Protein AF-A0A9R0D108-F1 (afdb_monomer_lite)

Radius of gyration: 18.96 Å; chains: 1; bounding box: 39×68×28 Å

Structure (mmCIF, N/CA/C/O backbone):
data_AF-A0A9R0D108-F1
#
_entry.id   AF-A0A9R0D108-F1
#
loop_
_atom_site.group_PDB
_atom_site.id
_atom_site.type_symbol
_atom_site.label_atom_id
_atom_site.label_alt_id
_atom_site.label_comp_id
_atom_site.label_asym_id
_atom_site.label_entity_id
_atom_site.label_seq_id
_atom_site.pdbx_PDB_ins_code
_atom_site.Cartn_x
_atom_site.Cartn_y
_atom_site.Cartn_z
_atom_site.occupancy
_atom_site.B_iso_or_equiv
_atom_site.auth_seq_id
_atom_site.auth_comp_id
_atom_site.auth_asym_id
_atom_site.auth_atom_id
_atom_site.pdbx_PDB_model_num
ATOM 1 N N . MET A 1 1 ? -2.173 -50.233 -0.696 1.00 65.75 1 MET A N 1
ATOM 2 C CA . MET A 1 1 ? -2.771 -49.189 0.171 1.00 65.75 1 MET A CA 1
ATOM 3 C C . MET A 1 1 ? -1.745 -48.122 0.562 1.00 65.75 1 MET A C 1
ATOM 5 O O . MET A 1 1 ? -1.976 -46.960 0.267 1.00 65.75 1 MET A O 1
ATOM 9 N N . PHE A 1 2 ? -0.576 -48.508 1.086 1.00 74.62 2 PHE A N 1
ATOM 10 C CA . PHE A 1 2 ? 0.513 -47.596 1.485 1.00 74.62 2 PHE A CA 1
ATOM 11 C C . PHE A 1 2 ? 1.052 -46.674 0.378 1.00 74.62 2 PHE A C 1
ATOM 13 O O . PHE A 1 2 ? 1.251 -45.489 0.615 1.00 74.62 2 PHE A O 1
ATOM 20 N N . ILE A 1 3 ? 1.205 -47.176 -0.852 1.00 77.88 3 ILE A N 1
ATOM 21 C CA . ILE A 1 3 ? 1.707 -46.378 -1.989 1.00 77.88 3 ILE A CA 1
ATOM 22 C C . ILE A 1 3 ? 0.786 -45.184 -2.295 1.00 77.88 3 ILE A C 1
ATOM 24 O O . ILE A 1 3 ? 1.262 -44.081 -2.539 1.00 77.88 3 ILE A O 1
ATOM 28 N N . LYS A 1 4 ? -0.539 -45.371 -2.202 1.00 78.00 4 LYS A N 1
ATOM 29 C CA . LYS A 1 4 ? -1.516 -44.291 -2.426 1.00 78.00 4 LYS A CA 1
ATOM 30 C C . LYS A 1 4 ? -1.425 -43.205 -1.348 1.00 78.00 4 LYS A C 1
ATOM 32 O O . LYS A 1 4 ? -1.562 -42.030 -1.664 1.00 78.00 4 LYS A O 1
ATOM 37 N N . VAL A 1 5 ? -1.143 -43.591 -0.100 1.00 83.75 5 VAL A N 1
ATOM 38 C CA . VAL A 1 5 ? -0.952 -42.659 1.024 1.00 83.75 5 VAL A CA 1
ATOM 39 C C . VAL A 1 5 ? 0.329 -41.844 0.840 1.00 83.75 5 VA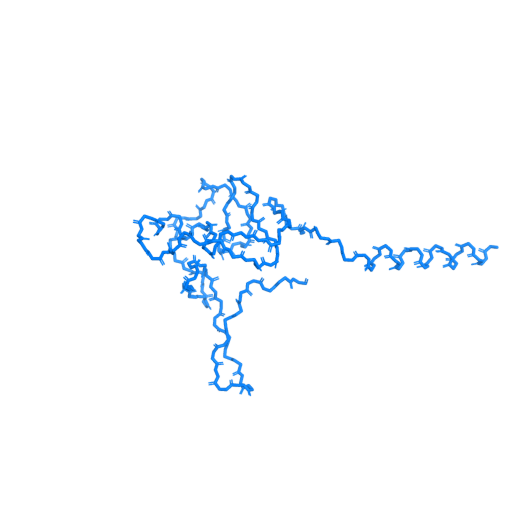L A C 1
ATOM 41 O O . VAL A 1 5 ? 0.308 -40.630 1.005 1.00 83.75 5 VAL A O 1
ATOM 44 N N . ILE A 1 6 ? 1.426 -42.483 0.423 1.00 83.81 6 ILE A N 1
ATOM 45 C CA . ILE A 1 6 ? 2.702 -41.799 0.162 1.00 83.81 6 ILE A CA 1
ATOM 46 C C . ILE A 1 6 ? 2.556 -40.793 -0.989 1.00 83.81 6 ILE A C 1
ATOM 48 O O . ILE A 1 6 ? 2.992 -39.652 -0.854 1.00 83.81 6 ILE A O 1
ATOM 52 N N . ILE A 1 7 ? 1.889 -41.175 -2.085 1.00 82.88 7 ILE A N 1
ATOM 53 C CA . ILE A 1 7 ? 1.629 -40.276 -3.222 1.00 82.88 7 ILE A CA 1
ATOM 54 C C . ILE A 1 7 ? 0.787 -39.069 -2.785 1.00 82.88 7 ILE A C 1
ATOM 56 O O . ILE A 1 7 ? 1.132 -37.939 -3.118 1.00 82.88 7 ILE A O 1
ATOM 60 N N . LEU A 1 8 ? -0.267 -39.279 -1.989 1.00 81.44 8 LEU A N 1
ATOM 61 C CA . LEU A 1 8 ? -1.095 -38.188 -1.460 1.00 81.44 8 LEU A CA 1
ATOM 62 C C . LEU A 1 8 ? -0.299 -37.226 -0.566 1.00 81.44 8 LEU A C 1
ATOM 64 O O . LEU A 1 8 ? -0.450 -36.014 -0.697 1.00 81.44 8 LEU A O 1
ATOM 68 N N . LEU A 1 9 ? 0.581 -37.741 0.298 1.00 82.06 9 LEU A N 1
ATOM 69 C CA . LEU A 1 9 ? 1.432 -36.917 1.162 1.00 82.06 9 LEU A CA 1
ATOM 70 C C . LEU A 1 9 ? 2.457 -36.103 0.361 1.00 82.06 9 LEU A C 1
ATOM 72 O O . LEU A 1 9 ? 2.672 -34.928 0.659 1.00 82.06 9 LEU A O 1
ATOM 76 N N . PHE A 1 10 ? 3.064 -36.693 -0.673 1.00 77.56 10 PHE A N 1
ATOM 77 C CA . PHE A 1 10 ? 3.971 -35.974 -1.568 1.00 77.56 10 PHE A CA 1
ATOM 78 C C . PHE A 1 10 ? 3.240 -34.920 -2.405 1.00 77.56 10 PHE A C 1
ATOM 80 O O . PHE A 1 10 ? 3.748 -33.805 -2.499 1.00 77.56 10 PHE A O 1
ATOM 87 N N . CYS A 1 11 ? 2.046 -35.218 -2.935 1.00 74.12 11 CYS A N 1
ATOM 88 C CA . CYS A 1 11 ? 1.193 -34.252 -3.642 1.00 74.12 11 CYS A CA 1
ATOM 89 C C . CYS A 1 11 ? 0.766 -33.090 -2.740 1.00 74.12 11 CYS A C 1
ATOM 91 O O . CYS A 1 11 ? 0.878 -31.933 -3.134 1.00 74.12 11 CYS A O 1
ATOM 93 N N . ALA A 1 12 ? 0.325 -33.372 -1.512 1.00 74.69 12 ALA A N 1
ATOM 94 C CA . ALA A 1 12 ? -0.037 -32.337 -0.549 1.00 74.69 12 ALA A CA 1
ATOM 95 C C . ALA A 1 12 ? 1.170 -31.452 -0.203 1.00 74.69 12 ALA A C 1
ATOM 97 O O . ALA A 1 12 ? 1.053 -30.230 -0.191 1.00 74.69 12 ALA A O 1
ATOM 98 N N . LYS A 1 13 ? 2.358 -32.043 -0.007 1.00 73.06 13 LYS A N 1
ATOM 99 C CA . LYS A 1 13 ? 3.594 -31.276 0.203 1.00 73.06 13 LYS A CA 1
ATOM 100 C C . LYS A 1 13 ? 3.999 -30.456 -1.021 1.00 73.06 13 LYS A C 1
ATOM 102 O O . LYS A 1 13 ? 4.416 -29.322 -0.842 1.00 73.06 13 LYS A O 1
ATOM 107 N N . THR A 1 14 ? 3.862 -30.977 -2.242 1.00 64.00 14 THR A N 1
ATOM 108 C CA . THR A 1 14 ? 4.180 -30.209 -3.462 1.00 64.00 14 THR A CA 1
ATOM 109 C C . THR A 1 14 ? 3.201 -29.061 -3.677 1.00 64.00 14 THR A C 1
ATOM 111 O O . THR A 1 14 ? 3.649 -27.958 -3.961 1.00 64.00 14 THR A O 1
ATOM 114 N N . LEU A 1 15 ? 1.897 -29.262 -3.462 1.00 61.03 15 LEU A N 1
ATOM 115 C CA . LEU A 1 15 ? 0.896 -28.188 -3.519 1.00 61.03 15 LEU A CA 1
ATOM 116 C C . LEU A 1 15 ? 1.143 -27.100 -2.460 1.00 61.03 15 LEU A C 1
ATOM 118 O O . LEU A 1 15 ? 0.992 -25.922 -2.763 1.00 61.03 15 LEU A O 1
ATOM 122 N N . MET A 1 16 ? 1.584 -27.474 -1.255 1.00 58.34 16 MET A N 1
ATOM 123 C CA . MET A 1 16 ? 1.956 -26.527 -0.190 1.00 58.34 16 MET A CA 1
ATOM 124 C C . MET A 1 16 ? 3.284 -25.793 -0.463 1.00 58.34 16 MET A C 1
ATOM 126 O O . MET A 1 16 ? 3.542 -24.760 0.147 1.00 58.34 16 MET A O 1
ATOM 130 N N . PHE A 1 17 ? 4.125 -26.308 -1.368 1.00 54.22 17 PHE A N 1
ATOM 131 C CA . PHE A 1 17 ? 5.417 -25.719 -1.750 1.00 54.22 17 PHE A CA 1
ATOM 132 C C . PHE A 1 17 ? 5.397 -24.951 -3.078 1.00 54.22 17 PHE A C 1
ATOM 134 O O . PHE A 1 17 ? 6.391 -24.304 -3.416 1.00 54.22 17 PHE A O 1
ATOM 141 N N . TYR A 1 18 ? 4.290 -24.959 -3.824 1.00 56.00 18 TYR A N 1
ATOM 142 C CA . TYR A 1 18 ? 4.125 -24.005 -4.915 1.00 56.00 18 TYR A CA 1
ATOM 143 C C . TYR A 1 18 ? 3.947 -22.616 -4.299 1.00 56.00 18 TYR A C 1
ATOM 145 O O . TYR A 1 18 ? 2.867 -22.274 -3.825 1.00 56.00 18 TYR A O 1
ATOM 153 N N . ARG A 1 19 ? 5.015 -21.805 -4.301 1.00 53.72 19 ARG A N 1
ATOM 154 C CA . ARG A 1 19 ? 4.928 -20.358 -4.067 1.00 53.72 19 ARG A CA 1
ATOM 155 C C . ARG A 1 19 ? 3.985 -19.771 -5.109 1.00 53.72 19 ARG A C 1
ATOM 157 O O . ARG A 1 19 ? 4.394 -19.426 -6.214 1.00 53.72 19 ARG A O 1
ATOM 164 N N . THR A 1 20 ? 2.703 -19.700 -4.784 1.00 57.97 20 THR A N 1
ATOM 165 C CA . THR A 1 20 ? 1.741 -19.022 -5.634 1.00 57.97 20 THR A CA 1
ATOM 166 C C . THR A 1 20 ? 2.048 -17.537 -5.562 1.00 57.97 20 THR A C 1
ATOM 168 O O . THR A 1 20 ? 2.097 -16.975 -4.470 1.00 57.97 20 THR A O 1
ATOM 171 N N . SER A 1 21 ? 2.235 -16.905 -6.716 1.00 72.00 21 SER A N 1
ATOM 172 C CA . SER A 1 21 ? 2.268 -15.455 -6.920 1.00 72.00 21 SER A CA 1
ATOM 173 C C . SER A 1 21 ? 0.894 -14.834 -6.617 1.00 72.00 21 SER A C 1
ATOM 175 O O . SER A 1 21 ? 0.256 -14.236 -7.480 1.00 72.00 21 SER A O 1
ATOM 177 N N . ARG A 1 22 ? 0.366 -15.094 -5.421 1.00 79.19 22 ARG A N 1
ATOM 178 C CA . ARG A 1 22 ? -0.970 -14.718 -4.974 1.00 79.19 22 ARG A CA 1
ATOM 179 C C . ARG A 1 22 ? -0.839 -13.884 -3.718 1.00 79.19 22 ARG A C 1
ATOM 181 O O . ARG A 1 22 ? -0.077 -14.220 -2.815 1.00 79.19 22 ARG A O 1
ATOM 188 N N . CYS A 1 23 ? -1.604 -12.808 -3.680 1.00 88.25 23 CYS A N 1
ATOM 189 C CA . CYS A 1 23 ? -1.705 -11.957 -2.512 1.00 88.25 23 CYS A CA 1
ATOM 190 C C . CYS A 1 23 ? -2.739 -12.526 -1.548 1.00 88.25 23 CYS A C 1
ATOM 192 O O . CYS A 1 23 ? -3.759 -13.070 -1.966 1.00 88.25 23 CYS A O 1
ATOM 194 N N . VAL A 1 24 ? -2.429 -12.450 -0.255 1.00 88.75 24 VAL A N 1
ATOM 195 C CA . VAL A 1 24 ? -3.266 -13.032 0.804 1.00 88.75 24 VAL A CA 1
ATOM 196 C C . VAL A 1 24 ? -4.375 -12.067 1.219 1.00 88.75 24 VAL A C 1
ATOM 198 O O . VAL A 1 24 ? -5.458 -12.498 1.605 1.00 88.75 24 VAL A O 1
ATOM 201 N N . LYS A 1 25 ? -4.111 -10.758 1.155 1.00 90.31 25 LYS A N 1
ATOM 202 C CA . LYS A 1 25 ? -5.076 -9.734 1.554 1.00 90.31 25 LYS A CA 1
ATOM 203 C C . LYS A 1 25 ? -6.071 -9.460 0.420 1.00 90.31 25 LYS A C 1
ATOM 205 O O . LYS A 1 25 ? -5.704 -9.559 -0.751 1.00 90.31 25 LYS A O 1
ATOM 210 N N . PRO A 1 26 ? -7.320 -9.093 0.754 1.00 93.50 26 PRO A N 1
ATOM 211 C CA . PRO A 1 26 ? -8.294 -8.683 -0.247 1.00 93.50 26 PRO A CA 1
ATOM 212 C C . PRO A 1 26 ? -7.835 -7.414 -0.972 1.00 93.50 26 PRO A C 1
ATOM 214 O O . PRO A 1 26 ? -7.105 -6.594 -0.410 1.00 93.50 26 PRO A O 1
ATOM 217 N N . ASN A 1 27 ? -8.314 -7.248 -2.206 1.00 95.38 27 ASN A N 1
ATOM 218 C CA . ASN A 1 27 ? -8.039 -6.086 -3.061 1.00 95.38 27 ASN A CA 1
ATOM 219 C C . ASN A 1 27 ? -6.541 -5.862 -3.328 1.00 95.38 27 ASN A C 1
ATOM 221 O O . ASN A 1 27 ? -6.100 -4.735 -3.556 1.00 95.38 27 ASN A O 1
ATOM 225 N N . GLU A 1 28 ? -5.754 -6.938 -3.286 1.00 93.69 28 GLU A N 1
ATOM 226 C CA . GLU A 1 28 ? -4.357 -6.947 -3.696 1.00 93.69 28 GLU A CA 1
ATOM 227 C C . GLU A 1 28 ? -4.156 -7.850 -4.913 1.00 93.69 28 GLU A C 1
ATOM 229 O O . GLU A 1 28 ? -4.691 -8.955 -4.992 1.00 93.69 28 GLU A O 1
ATOM 234 N N . GLU A 1 29 ? -3.325 -7.393 -5.841 1.00 92.12 29 GLU A N 1
ATOM 235 C CA . GLU A 1 29 ? -2.827 -8.170 -6.966 1.00 92.12 29 GLU A CA 1
ATOM 236 C C . GLU A 1 29 ? -1.311 -8.311 -6.884 1.00 92.12 29 GLU A C 1
ATOM 238 O O . GLU A 1 29 ? -0.590 -7.418 -6.421 1.00 92.12 29 GLU A O 1
ATOM 243 N N . PHE A 1 30 ? -0.819 -9.466 -7.322 1.00 90.56 30 PHE A N 1
ATOM 244 C CA . PHE A 1 30 ? 0.610 -9.687 -7.432 1.00 90.56 30 PHE A CA 1
ATOM 245 C C . PHE A 1 30 ? 1.119 -8.973 -8.679 1.00 90.56 30 PHE A C 1
ATOM 247 O O . PHE A 1 30 ? 0.629 -9.225 -9.779 1.00 90.56 30 PHE A O 1
ATOM 254 N N . SER A 1 31 ? 2.129 -8.125 -8.511 1.00 89.56 31 SER A N 1
ATOM 255 C CA . SER A 1 31 ? 2.767 -7.437 -9.623 1.00 89.56 31 SER A CA 1
ATOM 256 C C . SER A 1 31 ? 4.284 -7.538 -9.550 1.00 89.56 31 SER A C 1
ATOM 258 O O . SER A 1 31 ? 4.887 -7.593 -8.477 1.00 89.56 31 SER A O 1
ATOM 260 N N . LEU A 1 32 ? 4.909 -7.536 -10.726 1.00 89.12 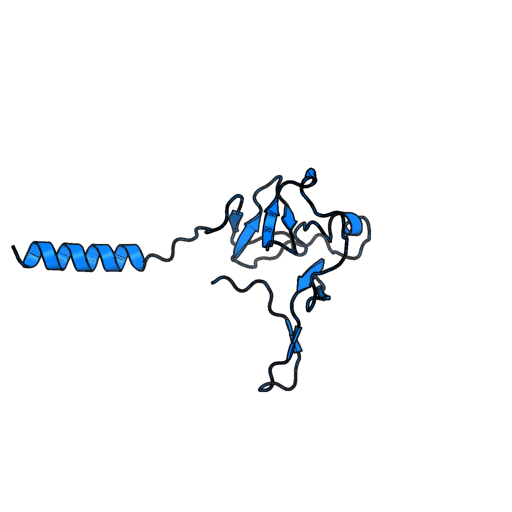32 LEU A N 1
ATOM 261 C CA . LEU A 1 32 ? 6.360 -7.462 -10.874 1.00 89.12 32 LEU A CA 1
ATOM 262 C C . LEU A 1 32 ? 6.864 -6.011 -10.849 1.00 89.12 32 LEU A C 1
ATOM 264 O O . LEU A 1 32 ? 8.010 -5.765 -10.477 1.00 89.12 32 LEU A O 1
ATOM 268 N N . CYS A 1 33 ? 6.008 -5.060 -11.233 1.00 88.56 33 CYS A N 1
ATOM 269 C CA . CYS A 1 33 ? 6.341 -3.641 -11.320 1.00 88.56 33 CYS A CA 1
ATOM 270 C C . CYS A 1 33 ? 5.159 -2.746 -10.920 1.00 88.56 33 CYS A C 1
ATOM 272 O O . CYS A 1 33 ? 4.003 -3.166 -10.880 1.00 88.56 33 CYS A O 1
ATOM 274 N N . GLY A 1 34 ? 5.428 -1.478 -10.629 1.00 87.44 34 GLY A N 1
ATOM 275 C CA . GLY A 1 34 ? 4.388 -0.502 -10.332 1.00 87.44 34 GLY A CA 1
ATOM 276 C C . GLY A 1 34 ? 4.938 0.908 -10.184 1.00 87.44 34 GLY A C 1
ATOM 277 O O . GLY A 1 34 ? 6.128 1.154 -10.356 1.00 87.44 34 GLY A O 1
ATOM 278 N N . TRP A 1 35 ? 4.072 1.863 -9.850 1.00 86.75 35 TRP A N 1
ATOM 279 C CA . TRP A 1 35 ? 4.539 3.224 -9.574 1.00 86.75 35 TRP A CA 1
ATOM 280 C C . TRP A 1 35 ? 5.423 3.261 -8.337 1.00 86.75 35 TRP A C 1
ATOM 282 O O . TRP A 1 35 ? 5.043 2.690 -7.308 1.00 86.75 35 TRP A O 1
ATOM 292 N N . ARG A 1 36 ? 6.544 3.989 -8.442 1.00 85.50 36 ARG A N 1
ATOM 293 C CA . ARG A 1 36 ? 7.507 4.193 -7.357 1.00 85.50 36 ARG A CA 1
ATOM 294 C C . ARG A 1 36 ? 6.829 4.722 -6.100 1.00 85.50 36 ARG A C 1
ATOM 296 O O . ARG A 1 36 ? 7.088 4.167 -5.041 1.00 85.50 36 ARG A O 1
ATOM 303 N N . CYS A 1 37 ? 5.941 5.712 -6.217 1.00 86.00 37 CYS A N 1
ATOM 304 C CA . CYS A 1 37 ? 5.067 6.123 -5.116 1.00 86.00 37 CYS A CA 1
ATOM 305 C C . CYS A 1 37 ? 3.651 5.593 -5.352 1.00 86.00 37 CYS A C 1
ATOM 307 O O . CYS A 1 37 ? 2.866 6.207 -6.081 1.00 86.00 37 CYS A O 1
ATOM 309 N N . PRO A 1 38 ? 3.308 4.421 -4.803 1.00 87.31 38 PRO A N 1
ATOM 310 C CA . PRO A 1 38 ? 1.933 3.948 -4.816 1.00 87.31 38 PRO A CA 1
ATOM 311 C C . PRO A 1 38 ? 1.022 4.877 -4.007 1.00 87.31 38 PRO A C 1
ATOM 313 O O . PRO A 1 38 ? 1.451 5.525 -3.053 1.00 87.31 38 PRO A O 1
ATOM 316 N N . ALA A 1 39 ? -0.255 4.916 -4.384 1.00 87.62 39 ALA A N 1
ATOM 317 C CA . ALA A 1 39 ? -1.260 5.670 -3.651 1.00 87.62 39 ALA A CA 1
ATOM 318 C C . ALA A 1 39 ? -1.565 5.022 -2.294 1.00 87.62 39 ALA A C 1
ATOM 320 O O . ALA A 1 39 ? -1.829 3.819 -2.203 1.00 87.62 39 ALA A O 1
ATOM 321 N N . THR A 1 40 ? -1.535 5.841 -1.246 1.00 91.06 40 THR A N 1
ATOM 322 C CA . THR A 1 40 ? -1.860 5.460 0.132 1.00 91.06 40 THR A CA 1
ATOM 323 C C . THR A 1 40 ? -2.781 6.507 0.740 1.00 91.06 40 THR A C 1
ATOM 325 O O . THR A 1 40 ? -2.769 7.658 0.299 1.00 91.06 40 THR A O 1
ATOM 328 N N . CYS A 1 41 ? -3.560 6.142 1.758 1.00 91.00 41 CYS A N 1
ATOM 329 C CA . CYS A 1 41 ? -4.478 7.079 2.414 1.00 91.00 41 CYS A CA 1
ATOM 330 C C . CYS A 1 41 ? -3.775 8.351 2.919 1.00 91.00 41 CYS A C 1
ATOM 332 O O . CYS A 1 41 ? -4.329 9.444 2.839 1.00 91.00 41 CYS A O 1
ATOM 334 N N . VAL A 1 42 ? -2.522 8.224 3.362 1.00 88.88 42 VAL A N 1
ATOM 335 C CA . VAL A 1 42 ? -1.713 9.348 3.850 1.00 88.88 42 VAL A CA 1
ATOM 336 C C . VAL A 1 42 ? -1.203 10.224 2.695 1.00 88.88 42 VAL A C 1
ATOM 338 O O . VAL A 1 42 ? -1.205 11.451 2.793 1.00 88.88 42 VAL A O 1
ATOM 341 N N . ASN A 1 43 ? -0.787 9.612 1.582 1.00 84.62 43 ASN A N 1
ATOM 342 C CA . ASN A 1 43 ? -0.146 10.308 0.466 1.00 84.62 43 ASN A CA 1
ATOM 343 C C . ASN A 1 43 ? -1.121 10.838 -0.600 1.00 84.62 43 ASN A C 1
ATOM 345 O O . ASN A 1 43 ? -0.748 11.686 -1.404 1.00 84.62 43 ASN A O 1
ATOM 349 N N . LEU A 1 44 ? -2.391 10.424 -0.599 1.00 81.44 44 LEU A N 1
ATOM 350 C CA . LEU A 1 44 ? -3.398 10.922 -1.552 1.00 81.44 44 LEU A CA 1
ATOM 351 C C . LEU A 1 44 ? -3.437 12.457 -1.657 1.00 81.44 44 LEU A C 1
ATOM 353 O O . LEU A 1 44 ? -3.619 13.007 -2.739 1.00 81.44 44 LEU A O 1
ATOM 357 N N . ARG A 1 45 ? -3.200 13.143 -0.536 1.00 67.19 45 ARG A N 1
ATOM 358 C CA . ARG A 1 45 ? -3.202 14.610 -0.420 1.00 67.19 45 ARG A CA 1
ATOM 359 C C . ARG A 1 45 ? -1.872 15.260 -0.821 1.00 67.19 45 ARG A C 1
ATOM 361 O O . ARG A 1 45 ? -1.807 16.470 -1.004 1.00 67.19 45 ARG A O 1
ATOM 368 N N . LEU A 1 46 ? -0.811 14.465 -0.930 1.00 64.81 46 LEU A N 1
ATOM 369 C CA . LEU A 1 46 ? 0.559 14.897 -1.199 1.00 64.81 46 LEU A CA 1
ATOM 370 C C . LEU A 1 46 ? 0.966 14.695 -2.666 1.00 64.81 46 LEU A C 1
ATOM 372 O O . LEU A 1 46 ? 1.936 15.315 -3.084 1.00 64.81 46 LEU A O 1
ATOM 376 N N . PHE A 1 47 ? 0.222 13.918 -3.467 1.00 58.38 47 PHE A N 1
ATOM 377 C CA . PHE A 1 47 ? 0.476 13.774 -4.913 1.00 58.38 47 PHE A CA 1
ATOM 378 C C . PHE A 1 47 ? 0.351 15.080 -5.708 1.00 58.38 47 PHE A C 1
ATOM 380 O O . PHE A 1 47 ? 0.918 15.183 -6.788 1.00 58.38 47 PHE A O 1
ATOM 387 N N . ALA A 1 48 ? -0.360 16.080 -5.181 1.00 55.44 48 ALA A N 1
ATOM 388 C CA . ALA A 1 48 ? -0.402 17.423 -5.763 1.00 55.44 48 ALA A CA 1
ATOM 389 C C . ALA A 1 48 ? 0.887 18.233 -5.506 1.00 55.44 48 ALA A C 1
ATOM 391 O O . ALA A 1 48 ? 1.057 19.321 -6.045 1.00 55.44 48 ALA A O 1
ATOM 392 N N . SER A 1 49 ? 1.784 17.727 -4.657 1.00 56.50 49 SER A N 1
ATOM 393 C CA . SER A 1 49 ? 3.104 18.289 -4.409 1.00 56.50 49 SER A CA 1
ATOM 394 C C . SER A 1 49 ? 4.106 17.481 -5.233 1.00 56.50 49 SER A C 1
ATOM 396 O O . SER A 1 49 ? 4.100 16.257 -5.138 1.00 56.50 49 SER A O 1
ATOM 398 N N . ASP A 1 50 ? 4.997 18.130 -5.988 1.00 62.03 50 ASP A N 1
ATOM 399 C CA . ASP A 1 50 ? 6.058 17.529 -6.835 1.00 62.03 50 ASP A CA 1
ATOM 400 C C . ASP A 1 50 ? 7.067 16.615 -6.087 1.00 62.03 50 ASP A C 1
ATOM 402 O O . ASP A 1 50 ? 8.151 16.293 -6.567 1.00 62.03 50 ASP A O 1
ATOM 406 N N . ARG A 1 51 ? 6.735 16.190 -4.867 1.00 69.94 51 ARG A N 1
ATOM 407 C CA . ARG A 1 51 ? 7.525 15.354 -3.965 1.00 69.94 51 ARG A CA 1
ATOM 408 C C . ARG A 1 51 ? 7.668 13.914 -4.435 1.00 69.94 51 ARG A C 1
ATOM 410 O O . ARG A 1 51 ? 8.575 13.240 -3.952 1.00 69.94 51 ARG A O 1
ATOM 417 N N . CYS A 1 52 ? 6.807 13.434 -5.334 1.00 75.06 52 CYS A N 1
ATOM 418 C CA . CYS A 1 52 ? 6.989 12.125 -5.946 1.00 75.06 52 CYS A CA 1
ATOM 419 C C . CYS A 1 52 ? 7.252 12.221 -7.451 1.00 75.06 52 CYS A C 1
ATOM 421 O O . CYS A 1 52 ? 6.394 12.699 -8.193 1.00 75.06 52 CYS A O 1
ATOM 423 N N . PRO A 1 53 ? 8.370 11.661 -7.938 1.00 74.31 53 PRO A N 1
ATOM 424 C CA . PRO A 1 53 ? 8.577 11.522 -9.363 1.00 74.31 53 PRO A CA 1
ATOM 425 C C . PRO A 1 53 ? 7.643 10.444 -9.938 1.00 74.31 53 PRO A C 1
ATOM 427 O O . PRO A 1 53 ? 7.542 9.337 -9.402 1.00 74.31 53 PRO A O 1
ATOM 430 N N . SER A 1 54 ? 7.006 10.746 -11.073 1.00 77.75 54 SER A N 1
ATOM 431 C CA . SER A 1 54 ? 6.137 9.823 -11.825 1.00 77.75 54 SER A CA 1
ATOM 432 C C . SER A 1 54 ? 6.955 8.745 -12.550 1.00 77.75 54 SER A C 1
ATOM 434 O O . SER A 1 54 ? 6.996 8.677 -13.774 1.00 77.75 54 SER A O 1
ATOM 436 N N . ILE A 1 55 ? 7.669 7.927 -11.777 1.00 84.62 55 ILE A N 1
ATOM 437 C CA . ILE A 1 55 ? 8.585 6.892 -12.256 1.00 84.62 55 ILE A CA 1
ATOM 438 C C . ILE A 1 55 ? 7.989 5.517 -11.965 1.00 84.62 55 ILE A C 1
ATOM 440 O O . ILE A 1 55 ? 7.465 5.256 -10.877 1.00 84.62 55 ILE A O 1
ATOM 444 N N . TRP A 1 56 ? 8.104 4.624 -12.941 1.00 83.75 56 TRP A N 1
ATOM 445 C CA . TRP A 1 56 ? 7.779 3.212 -12.788 1.00 83.75 56 TRP A CA 1
ATOM 446 C C . TRP A 1 56 ? 8.984 2.444 -12.239 1.00 83.75 56 TRP A C 1
ATOM 448 O O . TRP A 1 56 ? 10.122 2.708 -12.620 1.00 83.75 56 TRP A O 1
ATOM 458 N N . ASP A 1 57 ? 8.742 1.521 -11.315 1.00 85.50 57 ASP A N 1
ATOM 459 C CA . ASP A 1 57 ? 9.775 0.769 -10.609 1.00 85.50 57 ASP A CA 1
ATOM 460 C C . ASP A 1 57 ? 9.384 -0.712 -10.524 1.00 85.50 57 ASP A C 1
ATOM 462 O O . ASP A 1 57 ? 8.233 -1.053 -10.241 1.00 85.50 57 ASP A O 1
ATOM 466 N N . CYS A 1 58 ? 10.337 -1.605 -10.774 1.00 85.94 58 CYS A N 1
ATOM 467 C CA . CYS A 1 58 ? 10.098 -3.046 -10.827 1.00 85.94 58 CYS A CA 1
ATOM 468 C C . CYS A 1 58 ? 10.448 -3.715 -9.502 1.00 85.94 58 CYS A C 1
ATOM 470 O O . CYS A 1 58 ? 11.416 -4.466 -9.385 1.00 85.94 58 CYS A O 1
ATOM 472 N N . ARG A 1 59 ? 9.648 -3.398 -8.479 1.00 82.19 59 ARG A N 1
ATOM 473 C CA . ARG A 1 59 ? 9.692 -4.072 -7.179 1.00 82.19 59 ARG A CA 1
ATOM 474 C C . ARG A 1 59 ? 8.558 -5.082 -7.107 1.00 82.19 59 ARG 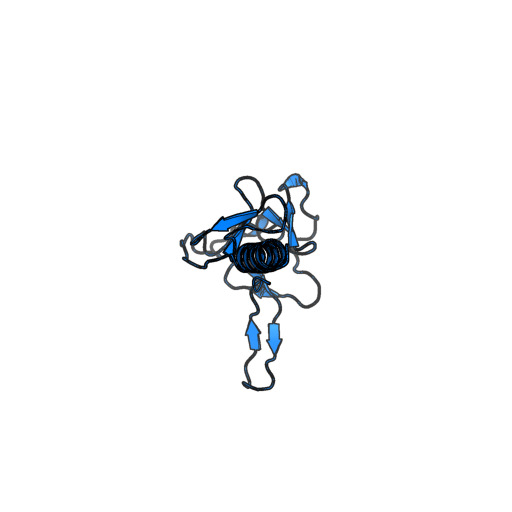A C 1
ATOM 476 O O . ARG A 1 59 ? 7.392 -4.703 -7.018 1.00 82.19 59 ARG A O 1
ATOM 483 N N . VAL A 1 60 ? 8.933 -6.356 -7.138 1.00 83.31 60 VAL A N 1
ATOM 484 C CA . VAL A 1 60 ? 8.001 -7.482 -7.068 1.00 83.31 60 VAL A CA 1
ATOM 485 C C . VAL A 1 60 ? 7.277 -7.487 -5.722 1.00 83.31 60 VAL A C 1
ATOM 487 O O . VAL A 1 60 ? 7.915 -7.394 -4.674 1.00 83.31 60 VAL A O 1
ATOM 490 N N . GLY A 1 61 ? 5.953 -7.635 -5.740 1.00 86.88 61 GLY A N 1
ATOM 491 C CA . GLY A 1 61 ? 5.163 -7.745 -4.520 1.00 86.88 61 GLY A CA 1
ATOM 492 C C . GLY A 1 61 ? 3.664 -7.572 -4.730 1.00 86.88 61 GLY A C 1
ATOM 493 O O . GLY A 1 61 ? 3.167 -7.486 -5.852 1.00 86.88 61 GLY A O 1
ATOM 494 N N . CYS A 1 62 ? 2.942 -7.523 -3.613 1.00 90.62 62 CYS A N 1
ATOM 495 C CA . CYS A 1 62 ? 1.502 -7.306 -3.594 1.00 90.62 62 CYS A CA 1
ATOM 496 C C . CYS A 1 62 ? 1.158 -5.820 -3.584 1.00 90.62 62 CYS A C 1
ATOM 498 O O . CYS A 1 62 ? 1.623 -5.048 -2.735 1.00 90.62 62 CYS A O 1
ATOM 500 N N . ARG A 1 63 ? 0.309 -5.419 -4.526 1.00 90.50 63 ARG A N 1
ATOM 501 C CA . ARG A 1 63 ? -0.123 -4.036 -4.715 1.00 90.50 63 ARG A CA 1
ATOM 502 C C . ARG A 1 63 ? -1.636 -3.956 -4.655 1.00 90.50 63 ARG A C 1
ATOM 504 O O . ARG A 1 63 ? -2.303 -4.903 -5.042 1.00 90.50 63 ARG A O 1
ATOM 511 N N . CYS A 1 64 ? -2.170 -2.834 -4.180 1.00 93.50 64 CYS A N 1
ATOM 512 C CA . CYS A 1 64 ? -3.610 -2.626 -4.242 1.00 93.50 64 CYS A CA 1
ATOM 513 C C . CYS A 1 64 ? -4.072 -2.641 -5.699 1.00 93.50 64 CYS A C 1
ATOM 515 O O . CYS A 1 64 ? -3.442 -2.001 -6.548 1.00 93.50 64 CYS A O 1
ATOM 517 N N . THR A 1 65 ? -5.153 -3.369 -5.965 1.00 93.44 65 THR A N 1
ATOM 518 C CA . THR A 1 65 ? -5.810 -3.387 -7.272 1.00 93.44 65 THR A CA 1
ATOM 519 C C . THR A 1 65 ? -6.295 -1.987 -7.642 1.00 93.44 65 THR A C 1
ATOM 521 O O . THR A 1 65 ? -6.528 -1.142 -6.771 1.00 93.44 65 THR A O 1
ATOM 524 N N . ALA A 1 66 ? -6.478 -1.730 -8.938 1.00 91.06 66 ALA A N 1
ATOM 525 C CA . ALA A 1 66 ? -7.001 -0.452 -9.415 1.00 91.06 66 ALA A CA 1
ATOM 526 C C . ALA A 1 66 ? -8.300 -0.057 -8.680 1.00 91.06 66 ALA A C 1
ATOM 528 O O . ALA A 1 66 ? -9.196 -0.879 -8.495 1.00 91.06 66 ALA A O 1
ATOM 529 N N . GLY A 1 67 ? -8.381 1.204 -8.244 1.00 91.81 67 GLY A N 1
ATOM 530 C CA . GLY A 1 67 ? -9.501 1.734 -7.454 1.00 91.81 67 GLY A CA 1
ATOM 531 C C . GLY A 1 67 ? -9.326 1.643 -5.933 1.00 91.81 67 GLY A C 1
ATOM 532 O O . GLY A 1 67 ? -10.066 2.304 -5.209 1.00 91.81 67 GLY A O 1
ATOM 533 N N . PHE A 1 68 ? -8.323 0.907 -5.446 1.00 95.06 68 PHE A N 1
ATOM 534 C CA . PHE A 1 68 ? -8.013 0.791 -4.021 1.00 95.06 68 PHE A CA 1
ATOM 535 C C . PHE A 1 68 ? -6.684 1.465 -3.679 1.00 95.06 68 PHE A C 1
ATOM 537 O O . PHE A 1 68 ? -5.746 1.500 -4.479 1.00 95.06 68 PHE A O 1
ATOM 544 N N . VAL A 1 69 ? -6.592 1.969 -2.454 1.00 93.62 69 VAL A N 1
ATOM 545 C CA . VAL A 1 69 ? -5.388 2.591 -1.896 1.00 93.62 69 VAL A CA 1
ATOM 546 C C . VAL A 1 69 ? -4.983 1.889 -0.613 1.00 93.62 69 VAL A C 1
ATOM 548 O O . VAL A 1 69 ? -5.820 1.334 0.099 1.00 93.62 69 VAL A O 1
ATOM 551 N N . ARG A 1 70 ? -3.682 1.889 -0.311 1.00 93.12 70 ARG A N 1
ATOM 552 C CA . ARG A 1 70 ? -3.194 1.256 0.916 1.00 93.12 70 ARG A CA 1
ATOM 553 C C . ARG A 1 70 ? -3.467 2.170 2.106 1.00 93.12 70 ARG A C 1
ATOM 555 O O . ARG A 1 70 ? -2.981 3.301 2.138 1.00 93.12 70 ARG A O 1
ATOM 562 N N . ASP A 1 71 ? -4.205 1.673 3.085 1.00 92.62 71 ASP A N 1
ATOM 563 C CA . ASP A 1 71 ? -4.273 2.303 4.395 1.00 92.62 71 ASP A CA 1
ATOM 564 C C . ASP A 1 71 ? -2.997 1.969 5.177 1.00 92.62 71 ASP A C 1
ATOM 566 O O . ASP A 1 71 ? -2.646 0.804 5.368 1.00 92.62 71 ASP A O 1
ATOM 570 N N . GLU A 1 72 ? -2.287 3.003 5.618 1.00 90.00 72 GLU A N 1
ATOM 571 C CA . GLU A 1 72 ? -1.041 2.856 6.367 1.00 90.00 72 GLU A CA 1
ATOM 572 C C . GLU A 1 72 ? -1.297 2.359 7.795 1.00 90.00 72 GLU A C 1
ATOM 574 O O . GLU A 1 72 ? -0.379 1.837 8.413 1.00 90.00 72 GLU A O 1
ATOM 579 N N . TYR A 1 73 ? -2.516 2.445 8.330 1.00 89.56 73 TYR A N 1
ATOM 580 C CA . TYR A 1 73 ? -2.824 1.960 9.677 1.00 89.56 73 TYR A CA 1
ATOM 581 C C . TYR A 1 73 ? -3.175 0.471 9.677 1.00 89.56 73 TYR A C 1
ATOM 583 O O . TYR A 1 73 ? -2.475 -0.333 10.293 1.00 89.56 73 TYR A O 1
ATOM 591 N N . SER A 1 74 ? -4.217 0.077 8.942 1.00 90.62 74 SER A N 1
ATOM 592 C CA . SER A 1 74 ? -4.646 -1.327 8.840 1.00 90.62 74 SER A CA 1
ATOM 593 C C . SER A 1 74 ? -3.749 -2.178 7.937 1.00 90.62 74 SER A C 1
ATOM 595 O O . SER A 1 74 ? -3.795 -3.410 7.987 1.00 90.62 74 SER A O 1
ATOM 597 N N . LYS A 1 75 ? -2.934 -1.541 7.085 1.00 88.31 75 LYS A N 1
ATOM 598 C CA . LYS A 1 75 ? -2.154 -2.181 6.013 1.00 88.31 75 LYS A CA 1
ATOM 599 C C . LYS A 1 75 ? -3.028 -2.907 4.981 1.00 88.31 75 LYS A C 1
ATOM 601 O O . LYS A 1 75 ? -2.498 -3.758 4.254 1.00 88.31 75 LYS A O 1
ATOM 606 N N . ALA A 1 76 ? -4.327 -2.616 4.924 1.00 93.12 76 ALA A N 1
ATOM 607 C CA . ALA A 1 76 ? -5.273 -3.165 3.957 1.00 93.12 76 ALA A CA 1
ATOM 608 C C . ALA A 1 76 ? -5.437 -2.238 2.741 1.00 93.12 76 ALA A C 1
ATOM 610 O O . ALA A 1 76 ? -5.087 -1.059 2.789 1.00 93.12 76 ALA A O 1
ATOM 611 N N . CYS A 1 77 ? -5.958 -2.784 1.643 1.00 94.88 77 CYS A N 1
ATOM 612 C CA . CYS A 1 77 ? -6.340 -2.012 0.466 1.00 94.88 77 CYS A CA 1
ATOM 613 C C . CYS A 1 77 ? -7.827 -1.656 0.566 1.00 94.88 77 CYS A C 1
ATOM 615 O O . CYS A 1 77 ? -8.688 -2.539 0.5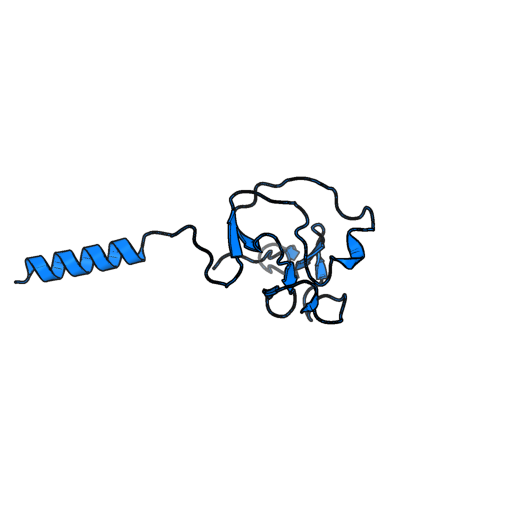26 1.00 94.88 77 CYS A O 1
ATOM 617 N N . VAL A 1 78 ? -8.103 -0.364 0.724 1.00 95.56 78 VAL A N 1
ATOM 618 C CA . VAL A 1 78 ? -9.433 0.203 0.988 1.00 95.56 78 VAL A CA 1
ATOM 619 C C . VAL A 1 78 ? -9.824 1.189 -0.110 1.00 95.56 78 VAL A C 1
ATOM 621 O O . VAL A 1 78 ? -8.975 1.620 -0.896 1.00 95.56 78 VAL A O 1
ATOM 624 N N . LEU A 1 79 ? -11.108 1.534 -0.201 1.00 95.62 79 LEU A N 1
ATOM 625 C CA . LEU A 1 79 ? -11.537 2.621 -1.077 1.00 95.62 79 LEU A CA 1
ATOM 626 C C . LEU A 1 79 ? -11.067 3.957 -0.497 1.00 95.62 79 LEU A C 1
ATOM 628 O O . LEU A 1 79 ? -10.936 4.115 0.712 1.00 95.62 79 LEU A O 1
ATOM 632 N N . VAL A 1 80 ? -10.859 4.945 -1.366 1.00 92.00 80 VAL A N 1
ATOM 633 C CA . VAL A 1 80 ? -10.420 6.291 -0.956 1.00 92.00 80 VAL A CA 1
ATOM 634 C C . VAL A 1 80 ? -11.362 6.917 0.080 1.00 92.00 80 VAL A C 1
ATOM 636 O O . VAL A 1 80 ? -10.908 7.589 0.999 1.00 92.00 80 VAL A O 1
ATOM 639 N N . GLN A 1 81 ? -12.664 6.673 -0.055 1.00 92.81 81 GLN A N 1
ATOM 640 C CA . GLN A 1 81 ? -13.697 7.161 0.864 1.00 92.81 81 GLN A CA 1
ATOM 641 C C . GLN A 1 81 ? -13.651 6.509 2.256 1.00 92.81 81 GLN A C 1
ATOM 643 O O . GLN A 1 81 ? -14.177 7.083 3.201 1.00 92.81 81 GLN A O 1
ATOM 648 N N . ASP A 1 82 ? -13.001 5.349 2.380 1.00 93.81 82 ASP A N 1
ATOM 649 C CA . ASP A 1 82 ? -12.845 4.612 3.639 1.00 93.81 82 ASP A CA 1
ATOM 650 C C . ASP A 1 82 ? -11.498 4.927 4.318 1.00 93.81 82 ASP A C 1
ATOM 652 O O . ASP A 1 82 ? -11.127 4.297 5.311 1.00 93.81 82 ASP A O 1
ATOM 656 N N . CYS A 1 83 ? -10.725 5.872 3.772 1.00 91.50 83 CYS A N 1
ATOM 657 C CA . CYS A 1 83 ? -9.470 6.293 4.375 1.00 91.50 83 CYS A CA 1
ATOM 658 C C . CYS A 1 83 ? -9.708 7.019 5.709 1.00 91.50 83 CYS A C 1
ATOM 660 O O . CYS A 1 83 ? -10.624 7.835 5.812 1.00 91.50 83 CYS A O 1
ATOM 662 N N . PRO A 1 84 ? -8.843 6.804 6.716 1.00 88.12 84 PRO A N 1
ATOM 663 C CA . PRO A 1 84 ? -8.906 7.563 7.956 1.00 88.12 84 PRO A CA 1
ATOM 664 C C . PRO A 1 84 ? -8.605 9.048 7.711 1.00 88.12 84 PRO A C 1
ATOM 666 O O . PRO A 1 84 ? -7.762 9.402 6.883 1.00 88.12 84 PRO A O 1
ATOM 669 N N . ASP A 1 85 ? -9.223 9.925 8.505 1.00 84.38 85 ASP A N 1
ATOM 670 C CA . ASP A 1 85 ? -9.062 11.387 8.421 1.00 84.38 85 ASP A CA 1
ATOM 671 C C . ASP A 1 85 ? -7.704 11.917 8.931 1.00 84.38 85 ASP A C 1
ATOM 673 O O . ASP A 1 85 ? -7.543 13.102 9.232 1.00 84.38 85 ASP A O 1
ATOM 677 N N . THR A 1 86 ? -6.685 11.062 9.012 1.00 80.62 86 THR A N 1
ATOM 678 C CA . THR A 1 86 ? -5.361 11.396 9.544 1.00 80.62 86 THR A CA 1
ATOM 679 C C . THR A 1 86 ? -4.287 11.293 8.458 1.00 80.62 86 THR A C 1
ATOM 681 O O . THR A 1 86 ? -3.907 10.187 8.072 1.00 80.62 86 THR A O 1
ATOM 684 N N . PRO A 1 87 ? -3.716 12.419 7.990 1.00 78.62 87 PRO A N 1
ATOM 685 C CA . PRO A 1 87 ? -2.653 12.423 6.984 1.00 78.62 87 PRO A CA 1
ATOM 686 C C . PRO A 1 87 ? -1.264 12.212 7.610 1.00 78.62 87 PRO A C 1
ATOM 688 O O . PRO A 1 87 ? -0.275 12.779 7.147 1.00 78.62 87 PRO A O 1
ATOM 691 N N . VAL A 1 88 ? -1.177 11.443 8.693 1.00 87.25 88 VAL A N 1
ATOM 692 C CA . VAL A 1 88 ? 0.064 11.208 9.441 1.00 87.25 88 VAL A CA 1
ATOM 693 C C . VAL A 1 88 ? 0.374 9.719 9.403 1.00 87.25 88 VAL A C 1
ATOM 695 O O . VAL A 1 88 ? -0.527 8.894 9.290 1.00 87.25 88 VAL A O 1
ATOM 698 N N . CYS A 1 89 ? 1.653 9.365 9.471 1.00 89.19 89 CYS A N 1
ATOM 699 C CA . CYS A 1 89 ? 2.028 7.965 9.593 1.00 89.19 89 CYS A CA 1
ATOM 700 C C . CYS A 1 89 ? 1.612 7.378 10.952 1.00 89.19 89 CYS A C 1
ATOM 702 O O . CYS A 1 89 ? 1.547 8.108 11.949 1.00 89.19 89 CYS A O 1
ATOM 704 N N . PRO A 1 90 ? 1.367 6.057 11.018 1.00 89.44 90 PRO A N 1
ATOM 705 C CA . PRO A 1 90 ? 1.155 5.367 12.281 1.00 89.44 90 PRO A CA 1
ATOM 706 C C . PRO A 1 90 ? 2.330 5.560 13.254 1.00 89.44 90 PRO A C 1
ATOM 708 O O . PRO A 1 90 ? 3.466 5.792 12.824 1.00 89.44 90 PRO A O 1
ATOM 711 N N . PRO A 1 91 ? 2.101 5.412 14.571 1.00 89.69 91 PRO A N 1
ATOM 712 C CA . PRO A 1 91 ? 3.167 5.501 15.564 1.00 89.69 91 PRO A CA 1
ATOM 713 C C . PRO A 1 91 ? 4.343 4.563 15.251 1.0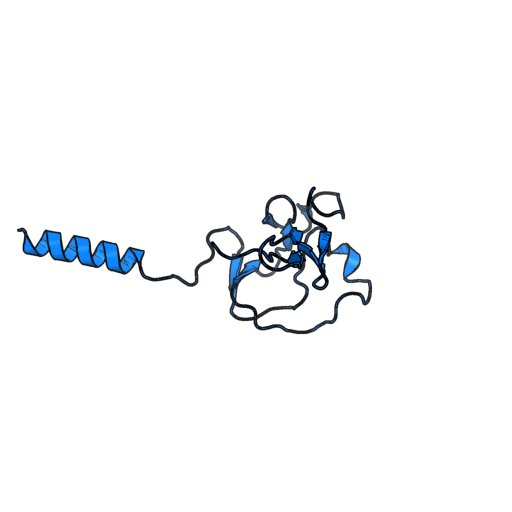0 89.69 91 PRO A C 1
ATOM 715 O O . PRO A 1 91 ? 4.158 3.372 15.003 1.00 89.69 91 PRO A O 1
ATOM 718 N N . GLY A 1 92 ? 5.566 5.100 15.291 1.00 86.81 92 GLY A N 1
ATOM 719 C CA . GLY A 1 92 ? 6.794 4.350 14.988 1.00 86.81 92 GLY A CA 1
ATOM 720 C C . GLY A 1 92 ? 7.147 4.263 13.498 1.00 86.81 92 GLY A C 1
ATOM 721 O O . GLY A 1 92 ? 8.148 3.634 13.148 1.00 86.81 92 GLY A O 1
ATOM 722 N N . GLU A 1 93 ? 6.367 4.905 12.628 1.00 89.00 93 GLU A N 1
ATOM 723 C CA . GLU A 1 93 ? 6.650 5.023 11.200 1.00 89.00 93 GLU A CA 1
ATOM 724 C C . GLU A 1 93 ? 6.886 6.481 10.797 1.00 89.00 93 GLU A C 1
ATOM 726 O O . GLU A 1 93 ? 6.402 7.422 11.425 1.00 89.00 93 GLU A O 1
ATOM 731 N N . VAL A 1 94 ? 7.659 6.668 9.731 1.00 87.56 94 VAL A N 1
ATOM 732 C CA . VAL A 1 94 ? 7.945 7.974 9.132 1.00 87.56 94 VAL A CA 1
ATOM 733 C C . VAL A 1 94 ? 7.640 7.938 7.642 1.00 87.56 94 VAL A C 1
ATOM 735 O O . VAL A 1 94 ? 7.659 6.871 7.028 1.00 87.56 94 VAL A O 1
ATOM 738 N N . MET A 1 95 ? 7.384 9.106 7.053 1.00 85.81 95 MET A N 1
ATOM 739 C CA . MET A 1 95 ? 7.168 9.209 5.613 1.00 85.81 95 MET A CA 1
ATOM 740 C C . MET A 1 95 ? 8.464 8.894 4.857 1.00 85.81 95 MET A C 1
ATOM 742 O O . MET A 1 95 ? 9.478 9.574 5.032 1.00 85.81 95 MET A O 1
ATOM 746 N N . GLY A 1 96 ? 8.428 7.850 4.034 1.00 82.25 96 GLY A N 1
ATOM 747 C CA . GLY A 1 96 ? 9.521 7.436 3.166 1.00 82.25 96 GLY A CA 1
ATOM 748 C C . GLY A 1 96 ? 9.652 8.311 1.921 1.00 82.25 96 GLY A C 1
ATOM 749 O O . GLY A 1 96 ? 8.781 9.113 1.586 1.00 82.25 96 GLY A O 1
ATOM 750 N N . THR A 1 97 ? 10.743 8.122 1.181 1.00 80.50 97 THR A N 1
ATOM 751 C CA . THR A 1 97 ? 11.005 8.853 -0.074 1.00 80.50 97 THR A CA 1
ATOM 752 C C . THR A 1 97 ? 10.071 8.448 -1.212 1.00 80.50 97 THR A C 1
ATOM 754 O O . THR A 1 97 ? 9.888 9.203 -2.161 1.00 80.50 97 THR A O 1
ATOM 757 N N . ASN A 1 98 ? 9.454 7.272 -1.112 1.00 79.88 98 ASN A N 1
ATOM 758 C CA . ASN A 1 98 ? 8.397 6.823 -2.008 1.00 79.88 98 ASN A CA 1
ATOM 759 C C . ASN A 1 98 ? 6.990 7.207 -1.515 1.00 79.88 98 ASN A C 1
ATOM 761 O O . ASN A 1 98 ? 5.997 6.669 -2.002 1.00 79.88 98 ASN A O 1
ATOM 765 N N . LEU A 1 99 ? 6.924 8.109 -0.532 1.00 85.69 99 LEU A N 1
ATOM 766 C CA . LEU A 1 99 ? 5.704 8.602 0.090 1.00 85.69 99 LEU A CA 1
ATOM 767 C C . LEU A 1 99 ? 4.807 7.496 0.684 1.00 85.69 99 LEU A C 1
ATOM 769 O O . LEU A 1 99 ? 3.584 7.616 0.707 1.00 85.69 99 LEU A O 1
ATOM 773 N N . GLN A 1 100 ? 5.421 6.419 1.173 1.00 86.06 100 GLN A N 1
ATOM 774 C CA . GLN A 1 100 ? 4.764 5.432 2.028 1.00 86.06 100 GLN A CA 1
ATOM 775 C C . GLN A 1 100 ? 5.256 5.560 3.465 1.00 86.06 100 GLN A C 1
ATOM 777 O O . GLN A 1 100 ? 6.404 5.943 3.703 1.00 86.06 100 GLN A O 1
ATOM 782 N N . CYS A 1 101 ? 4.412 5.192 4.421 1.00 87.50 101 CYS A N 1
ATOM 783 C CA . CYS A 1 101 ? 4.833 5.081 5.809 1.00 87.50 101 CYS A CA 1
ATOM 784 C C . CYS A 1 101 ? 5.695 3.832 5.991 1.00 87.50 101 CYS A C 1
ATOM 786 O O . CYS A 1 101 ? 5.321 2.718 5.625 1.00 87.50 101 CYS A O 1
ATOM 788 N N . ILE A 1 102 ? 6.895 4.047 6.517 1.00 84.81 102 ILE A N 1
ATOM 789 C CA . ILE A 1 102 ? 7.906 3.011 6.695 1.00 84.81 102 ILE A CA 1
ATOM 790 C C . ILE A 1 102 ? 8.394 3.005 8.134 1.00 84.81 102 ILE A C 1
ATOM 792 O O . ILE A 1 102 ? 8.537 4.050 8.778 1.00 84.81 102 ILE A O 1
ATOM 796 N N . ARG A 1 103 ? 8.717 1.817 8.640 1.00 84.62 103 ARG A N 1
ATOM 797 C CA . ARG A 1 103 ? 9.376 1.686 9.936 1.00 84.62 103 ARG A CA 1
ATOM 798 C C . ARG A 1 103 ? 10.879 1.849 9.737 1.00 84.62 103 ARG A C 1
ATOM 800 O O . ARG A 1 103 ? 11.494 1.103 8.976 1.00 84.62 103 ARG A O 1
ATOM 807 N N . ARG A 1 104 ? 11.496 2.789 10.458 1.00 69.62 104 ARG A N 1
ATOM 808 C CA . ARG A 1 104 ? 12.958 2.798 10.602 1.00 69.62 104 ARG A CA 1
ATOM 809 C C . ARG A 1 104 ? 13.339 1.735 11.622 1.00 69.62 104 ARG A C 1
ATOM 811 O O . ARG A 1 104 ? 13.073 1.906 12.809 1.00 69.62 104 ARG A O 1
ATOM 818 N N . ARG A 1 105 ? 13.963 0.646 11.178 1.00 64.38 105 ARG A N 1
ATOM 819 C CA . ARG A 1 105 ? 14.615 -0.296 12.088 1.00 64.38 105 ARG A CA 1
ATOM 820 C C . ARG A 1 105 ? 16.085 0.081 12.180 1.00 64.38 105 ARG A C 1
ATOM 822 O O . ARG A 1 105 ? 16.783 0.103 11.174 1.00 64.38 105 ARG A O 1
ATOM 829 N N . HIS A 1 106 ? 16.571 0.364 13.383 1.00 56.44 106 HIS A N 1
ATOM 830 C CA . HIS A 1 106 ? 18.011 0.408 13.606 1.00 56.44 106 HIS A CA 1
ATOM 831 C C . HIS A 1 106 ? 18.505 -1.037 13.595 1.00 56.44 106 HIS A C 1
ATOM 833 O O . HIS A 1 106 ? 18.210 -1.802 14.516 1.00 56.44 106 HIS A O 1
ATOM 839 N N . LEU A 1 107 ? 19.190 -1.450 12.531 1.00 57.50 107 LEU A N 1
ATOM 840 C CA . LEU A 1 107 ? 19.934 -2.698 12.599 1.00 57.50 107 LEU A CA 1
ATOM 841 C C . LEU A 1 107 ? 21.119 -2.406 13.520 1.00 57.50 107 LEU A C 1
ATOM 843 O O . LEU A 1 107 ? 21.775 -1.390 13.383 1.00 57.50 107 LEU A O 1
ATOM 847 N N . ILE A 1 108 ? 21.328 -3.204 14.562 1.00 59.38 108 ILE A N 1
ATOM 848 C CA . ILE A 1 108 ? 22.455 -2.978 15.490 1.00 59.38 108 ILE A CA 1
ATOM 849 C C . ILE A 1 108 ? 23.758 -3.499 14.855 1.00 59.38 108 ILE A C 1
ATOM 851 O O . ILE A 1 108 ? 24.849 -3.051 15.185 1.00 59.38 108 ILE A O 1
ATOM 855 N N . SER A 1 109 ? 23.632 -4.437 13.909 1.00 57.56 109 SER A N 1
ATOM 856 C CA . SER A 1 109 ? 24.734 -5.139 13.243 1.00 57.56 109 SER A CA 1
ATOM 857 C C . SER A 1 109 ? 25.412 -4.349 12.123 1.00 57.56 109 SER A C 1
ATOM 859 O O . SER A 1 109 ? 26.560 -4.618 11.793 1.00 57.56 109 SER A O 1
ATOM 861 N N . ILE A 1 110 ? 24.702 -3.400 11.525 1.00 60.25 110 ILE A N 1
ATOM 862 C CA . ILE A 1 110 ? 25.245 -2.399 10.608 1.00 60.25 110 ILE A CA 1
ATOM 863 C C . ILE A 1 110 ? 24.917 -1.086 11.299 1.00 60.25 110 ILE A C 1
ATOM 865 O O . ILE A 1 110 ? 23.784 -0.943 11.721 1.00 60.25 110 ILE A O 1
ATOM 869 N N . ASN A 1 111 ? 25.847 -0.170 11.541 1.00 52.94 111 ASN A N 1
ATOM 870 C CA . ASN A 1 111 ? 25.558 1.082 12.261 1.00 52.94 111 ASN A CA 1
ATOM 871 C C . ASN A 1 111 ? 24.704 2.046 11.398 1.00 52.94 111 ASN A C 1
ATOM 873 O O . ASN A 1 111 ? 25.092 3.179 11.132 1.00 52.94 111 ASN A O 1
ATOM 877 N N . GLU A 1 112 ? 23.580 1.555 10.878 1.00 52.97 112 GLU A N 1
ATOM 878 C CA . GLU A 1 112 ? 22.717 2.162 9.882 1.00 52.97 112 GLU A CA 1
ATOM 879 C C . GLU A 1 112 ? 21.249 1.871 10.213 1.00 52.97 112 GLU A C 1
ATOM 881 O O . GLU A 1 112 ? 20.859 0.809 10.714 1.00 52.97 112 GLU A O 1
ATOM 886 N N . SER A 1 113 ? 20.401 2.845 9.893 1.00 58.66 113 SER A N 1
ATOM 887 C CA . SER A 1 113 ? 18.955 2.668 9.953 1.00 58.66 113 SER A CA 1
ATOM 888 C C . SER A 1 113 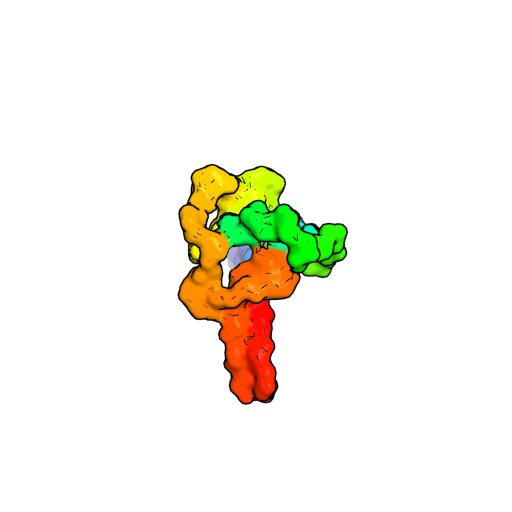? 18.479 2.030 8.649 1.00 58.66 113 SER A C 1
ATOM 890 O O . SER A 1 113 ? 18.564 2.631 7.583 1.00 58.66 113 SER A O 1
ATOM 892 N N . HIS A 1 114 ? 17.976 0.800 8.734 1.00 59.34 114 HIS A N 1
ATOM 893 C CA . HIS A 1 114 ? 17.378 0.099 7.608 1.00 59.34 114 HIS A CA 1
ATOM 894 C C . HIS A 1 114 ? 15.898 0.468 7.495 1.00 59.34 114 HIS A C 1
ATOM 896 O O . HIS A 1 114 ? 15.162 0.504 8.489 1.00 59.34 114 HIS A O 1
ATOM 902 N N . MET A 1 115 ? 15.462 0.766 6.273 1.00 57.72 115 MET A N 1
ATOM 903 C CA . MET A 1 115 ? 14.056 1.005 5.974 1.00 57.72 115 MET A CA 1
ATOM 904 C C . MET A 1 115 ? 13.426 -0.330 5.600 1.00 57.72 115 MET A C 1
ATOM 906 O O . MET A 1 115 ? 13.648 -0.846 4.505 1.00 57.72 115 MET A O 1
ATOM 910 N N . ASP A 1 116 ? 12.638 -0.885 6.516 1.00 60.00 116 ASP A N 1
ATOM 911 C CA . ASP A 1 116 ? 11.798 -2.024 6.189 1.00 60.00 116 ASP A CA 1
ATOM 912 C C . ASP A 1 116 ? 10.611 -1.471 5.397 1.00 60.00 116 ASP A C 1
ATOM 914 O O . ASP A 1 116 ? 9.654 -0.928 5.956 1.00 60.00 116 ASP A O 1
ATOM 918 N N . TYR A 1 117 ? 10.684 -1.585 4.072 1.00 56.66 117 TYR A N 1
ATOM 919 C CA . TYR A 1 117 ? 9.462 -1.626 3.275 1.00 56.66 117 TYR A CA 1
ATOM 920 C C . TYR A 1 117 ? 8.628 -2.816 3.740 1.00 56.66 117 TYR A C 1
ATOM 922 O O . TYR A 1 117 ? 9.169 -3.717 4.375 1.00 56.66 117 TYR A O 1
ATOM 930 N N . TYR A 1 118 ? 7.328 -2.827 3.446 1.00 50.72 118 TYR A N 1
ATOM 931 C CA . TYR A 1 118 ? 6.455 -3.965 3.732 1.00 50.72 118 TYR A CA 1
ATOM 932 C C . TYR A 1 118 ? 7.036 -5.249 3.140 1.00 50.72 118 TYR A C 1
ATOM 934 O O . TYR A 1 118 ? 6.782 -5.594 1.987 1.00 50.72 118 TYR A O 1
ATOM 942 N N . SER A 1 119 ? 7.863 -5.926 3.928 1.00 42.38 119 SER A N 1
ATOM 943 C CA . SER A 1 119 ? 8.477 -7.181 3.573 1.00 42.38 119 SER A CA 1
ATOM 944 C C . SER A 1 119 ? 7.337 -8.169 3.443 1.00 42.38 119 SER A C 1
ATOM 946 O O . SER A 1 119 ? 6.566 -8.377 4.382 1.00 42.38 119 SER A O 1
ATOM 948 N N . VAL A 1 120 ? 7.206 -8.701 2.233 1.00 47.25 120 VAL A N 1
ATOM 949 C CA . VAL A 1 120 ? 6.331 -9.822 1.909 1.00 47.25 120 VAL A CA 1
ATOM 950 C C . VAL A 1 120 ? 6.598 -10.935 2.938 1.00 47.25 120 VAL A C 1
ATOM 952 O O . VAL A 1 120 ? 7.775 -11.226 3.175 1.00 47.25 120 VAL A O 1
ATOM 955 N N . PRO A 1 121 ? 5.564 -11.500 3.588 1.00 39.47 121 PRO A N 1
ATOM 956 C CA . PRO A 1 121 ? 5.738 -12.670 4.445 1.00 39.47 121 PRO A CA 1
ATOM 957 C C . PRO A 1 121 ? 6.271 -13.884 3.667 1.00 39.47 121 PRO A C 1
ATOM 959 O O . PRO A 1 121 ? 5.980 -14.007 2.453 1.00 39.47 121 PRO A O 1
#

Sequence (121 aa):
MFIKVIILLFCAKTLMFYRTSRCVKPNEEFSLCGWRCPATCVNLRLFASDRCPSIWDCRVGCRCTAGFVRDEYSKACVLVQDCPDTPVCPPGEVMGTNLQCIRRRHLISINESHMDYYSVP

Foldseek 3Di:
DVVVVVVVVVVVVVVVPPPPLDDPAPQKHWFQKDFLQFAALLCPVVVVPPLGDRDIDGDTDIDGHPQWHQYQPVRHTHHNVPHDPDSAHDPQWDQDSSRHTWHFDCDVVPNDTDTDDPPDD

Organism: Spodoptera frugiperda (NCBI:txid7108)

pLDDT: mean 78.69, std 14.14, range [39.47, 95.62]

Secondary structure (DSSP, 8-state):
-HHHHHHHHHHHHHHHHS-----SSTTEEEES-EESS--BTTTTTTTTSTTS---EE---EEEEPTT-EE-TTT-SEE-GGGS-S--SPPTTEEE-TTSSEEEEEEETTTTEEEEE-----

InterPro domains:
  IPR002919 Trypsin Inhibitor-like, cysteine rich domain [PF01826] (25-83)
  IPR036084 Serine protease inhibitor-like superfamily [SSF57567] (25-84)